Protein AF-A0A3D5Q6W8-F1 (afdb_monomer_lite)

Foldseek 3Di:
DDAAADAAAVVLVVLLVVQHKDKDADCVVVVCLLFDHDPRNVVSRVVVVVCVVVVVGVGMDIDGSNVVVVVQVVCCVVPVDDHYDYQHVCQVPDPCVVPGGDNDDDD

Radius of gyration: 14.6 Å; chains: 1; bounding box: 42×29×33 Å

Structure (mmCIF, N/CA/C/O backbone):
data_AF-A0A3D5Q6W8-F1
#
_entry.id   AF-A0A3D5Q6W8-F1
#
loop_
_atom_site.group_PDB
_atom_site.id
_atom_site.type_symbol
_atom_site.label_atom_id
_atom_site.label_alt_id
_atom_site.label_comp_id
_atom_site.label_asym_id
_atom_site.label_entity_id
_atom_site.label_seq_id
_atom_site.pdbx_PDB_ins_code
_atom_site.Cartn_x
_atom_site.Cartn_y
_atom_site.Cartn_z
_atom_site.occupancy
_atom_site.B_iso_or_equiv
_atom_site.auth_seq_id
_atom_site.auth_comp_id
_atom_site.auth_asym_id
_atom_site.auth_atom_id
_atom_site.pdbx_PDB_model_num
ATOM 1 N N . ASP A 1 1 ? 22.926 -6.260 7.103 1.00 74.88 1 ASP A N 1
ATOM 2 C CA . ASP A 1 1 ? 22.105 -5.141 6.610 1.00 74.88 1 ASP A CA 1
ATOM 3 C C . ASP A 1 1 ? 21.084 -5.617 5.597 1.00 74.88 1 ASP A C 1
ATOM 5 O O . ASP A 1 1 ? 21.402 -6.495 4.805 1.00 74.88 1 ASP A O 1
ATOM 9 N N . MET A 1 2 ? 19.857 -5.093 5.673 1.00 89.69 2 MET A N 1
ATOM 10 C CA . MET A 1 2 ? 18.729 -5.439 4.800 1.00 89.69 2 MET A CA 1
ATOM 11 C C . MET A 1 2 ? 18.152 -4.151 4.200 1.00 89.69 2 MET A C 1
ATOM 13 O O . MET A 1 2 ? 17.686 -3.290 4.946 1.00 89.69 2 MET A O 1
ATOM 17 N N . ASN A 1 3 ? 18.172 -4.031 2.870 1.00 92.44 3 ASN A N 1
ATOM 18 C CA . ASN A 1 3 ? 17.540 -2.916 2.157 1.00 92.44 3 ASN A CA 1
ATOM 19 C C . ASN A 1 3 ? 16.023 -3.136 2.081 1.00 92.44 3 ASN A C 1
ATOM 21 O O . ASN A 1 3 ? 15.555 -4.275 2.040 1.00 92.44 3 ASN A O 1
ATOM 25 N N . THR A 1 4 ? 15.244 -2.053 2.068 1.00 95.31 4 THR A N 1
ATOM 26 C CA . THR A 1 4 ? 13.773 -2.116 2.025 1.00 95.31 4 THR A CA 1
ATOM 27 C C . THR A 1 4 ? 13.201 -1.198 0.945 1.00 95.31 4 THR A C 1
ATOM 29 O O . THR A 1 4 ? 13.780 -0.162 0.618 1.00 95.31 4 THR A O 1
ATOM 32 N N . ALA A 1 5 ? 12.053 -1.575 0.378 1.00 96.56 5 ALA A N 1
ATOM 33 C CA . ALA A 1 5 ? 11.350 -0.807 -0.646 1.00 96.56 5 ALA A CA 1
ATOM 34 C C . ALA A 1 5 ? 9.828 -0.964 -0.501 1.00 96.56 5 ALA A C 1
ATOM 36 O O . ALA A 1 5 ? 9.334 -2.022 -0.118 1.00 96.56 5 ALA A O 1
ATOM 37 N N . ASN A 1 6 ? 9.086 0.095 -0.818 1.00 97.75 6 ASN A N 1
ATOM 38 C CA . ASN A 1 6 ? 7.630 0.105 -0.877 1.00 97.75 6 ASN A CA 1
ATOM 39 C C . ASN A 1 6 ? 7.156 -0.264 -2.286 1.00 97.75 6 ASN A C 1
ATOM 41 O O . ASN A 1 6 ? 7.578 0.376 -3.252 1.00 97.75 6 ASN A O 1
ATOM 45 N N . TRP A 1 7 ? 6.220 -1.211 -2.382 1.00 98.19 7 TRP A N 1
ATOM 46 C CA . TRP A 1 7 ? 5.516 -1.576 -3.616 1.00 98.19 7 TRP A CA 1
ATOM 47 C C . TRP A 1 7 ? 4.155 -0.871 -3.662 1.00 98.19 7 TRP A C 1
ATOM 49 O O . TRP A 1 7 ? 3.176 -1.330 -3.074 1.00 98.19 7 TRP A O 1
ATOM 59 N N . VAL A 1 8 ? 4.119 0.311 -4.277 1.00 98.12 8 VAL A N 1
ATOM 60 C CA . VAL A 1 8 ? 3.008 1.265 -4.158 1.00 98.12 8 VAL A CA 1
ATOM 61 C C . VAL A 1 8 ? 2.017 1.102 -5.316 1.00 98.12 8 VAL A C 1
ATOM 63 O O . VAL A 1 8 ? 2.429 1.288 -6.462 1.00 98.12 8 VAL A O 1
ATOM 66 N N . PRO A 1 9 ? 0.731 0.793 -5.062 1.00 98.31 9 PRO A N 1
ATOM 67 C CA . PRO A 1 9 ? -0.307 0.851 -6.090 1.00 98.31 9 PRO A CA 1
ATOM 68 C C . PRO A 1 9 ? -0.677 2.306 -6.414 1.00 98.31 9 PRO A C 1
ATOM 70 O O . PRO A 1 9 ? -0.649 3.173 -5.532 1.00 98.31 9 PRO A O 1
ATOM 73 N N . ASP A 1 10 ? -1.097 2.569 -7.649 1.00 98.38 10 ASP A N 1
ATOM 74 C CA . ASP A 1 10 ? -1.512 3.895 -8.122 1.00 98.38 10 ASP A CA 1
ATOM 75 C C . ASP A 1 10 ? -2.688 4.436 -7.294 1.00 98.38 10 ASP A C 1
ATOM 77 O O . ASP A 1 10 ? -2.719 5.623 -6.958 1.00 98.38 10 ASP A O 1
ATOM 81 N N . LEU A 1 11 ? -3.591 3.550 -6.848 1.00 98.62 11 LEU A N 1
ATOM 82 C CA . LEU A 1 11 ? -4.727 3.906 -5.992 1.00 98.62 11 LEU A CA 1
ATOM 83 C C . LEU A 1 11 ? -4.298 4.645 -4.714 1.00 98.62 11 LEU A C 1
ATOM 85 O O . LEU A 1 11 ? -4.982 5.576 -4.293 1.00 98.62 11 LEU A O 1
ATOM 89 N N . LEU A 1 12 ? -3.164 4.283 -4.099 1.00 98.56 12 LEU A N 1
ATOM 90 C CA . LEU A 1 12 ? -2.687 4.982 -2.900 1.00 98.56 12 LEU A CA 1
ATOM 91 C C . LEU A 1 12 ? -2.319 6.440 -3.218 1.00 98.56 12 LEU A C 1
ATOM 93 O O . LEU A 1 12 ? -2.611 7.344 -2.432 1.00 98.56 12 LEU A O 1
ATOM 97 N N . ILE A 1 13 ? -1.696 6.676 -4.374 1.00 98.25 13 ILE A N 1
ATOM 98 C CA . ILE A 1 13 ? -1.304 8.017 -4.823 1.00 98.25 13 ILE A CA 1
ATOM 99 C C . ILE A 1 13 ? -2.537 8.856 -5.152 1.00 98.25 13 ILE A C 1
ATOM 101 O O . ILE A 1 13 ? -2.586 10.033 -4.793 1.00 98.25 13 ILE A O 1
ATOM 105 N N . GLU A 1 14 ? -3.542 8.264 -5.790 1.00 98.38 14 GLU A N 1
ATOM 106 C CA . GLU A 1 14 ? -4.818 8.930 -6.053 1.00 98.38 14 GLU A CA 1
ATOM 107 C C . GLU A 1 14 ? -5.536 9.313 -4.758 1.00 98.38 14 GLU A C 1
ATOM 109 O O . GLU A 1 14 ? -5.843 10.488 -4.563 1.00 98.38 14 GLU A O 1
ATOM 114 N N . ARG A 1 15 ? -5.698 8.372 -3.815 1.00 98.56 15 ARG A N 1
ATOM 115 C CA . ARG A 1 15 ? -6.313 8.646 -2.504 1.00 98.56 15 ARG A CA 1
ATOM 116 C C . ARG A 1 15 ? -5.554 9.733 -1.741 1.00 98.56 15 ARG A C 1
ATOM 118 O O . ARG A 1 15 ? -6.175 10.581 -1.111 1.00 98.56 15 ARG A O 1
ATOM 125 N N . MET A 1 16 ? -4.223 9.759 -1.831 1.00 98.38 16 MET A N 1
ATOM 126 C CA . MET A 1 16 ? -3.403 10.817 -1.232 1.00 98.38 16 MET A CA 1
ATOM 127 C C . MET A 1 16 ? -3.668 12.195 -1.855 1.00 98.38 16 MET A C 1
ATOM 129 O O . MET A 1 16 ? -3.768 13.177 -1.118 1.00 98.38 16 MET A O 1
ATOM 133 N N . ARG A 1 17 ? -3.805 12.280 -3.185 1.00 98.06 17 ARG A N 1
ATOM 134 C CA . ARG A 1 17 ? -4.120 13.537 -3.889 1.00 98.06 17 ARG A CA 1
ATOM 135 C C . ARG A 1 17 ? -5.530 14.036 -3.582 1.00 98.06 17 ARG A C 1
ATOM 137 O O . ARG A 1 17 ? -5.728 15.242 -3.486 1.00 98.06 17 ARG A O 1
ATOM 144 N N . GLU A 1 18 ? -6.472 13.116 -3.411 1.00 98.38 18 GLU A N 1
ATOM 145 C CA . GLU A 1 18 ? -7.875 13.394 -3.085 1.00 98.38 18 GLU A CA 1
ATOM 146 C C . GLU A 1 18 ? -8.127 13.617 -1.582 1.00 98.38 18 GLU A C 1
ATOM 148 O O . GLU A 1 18 ? -9.270 13.807 -1.182 1.00 98.38 18 GLU A O 1
ATOM 153 N N . ASP A 1 19 ? -7.081 13.587 -0.747 1.00 97.94 19 ASP A N 1
ATOM 154 C CA . ASP A 1 19 ? -7.171 13.682 0.720 1.00 97.94 19 ASP A CA 1
ATOM 155 C C . ASP A 1 19 ? -8.120 12.639 1.345 1.00 97.94 19 ASP A C 1
ATOM 157 O O . ASP A 1 19 ? -8.813 12.891 2.329 1.00 97.94 19 ASP A O 1
ATOM 161 N N . ARG A 1 20 ? -8.147 11.439 0.757 1.00 98.56 20 ARG A N 1
ATOM 162 C CA . ARG A 1 20 ? -8.962 10.305 1.201 1.00 98.56 20 ARG A CA 1
ATOM 163 C C . ARG A 1 20 ? -8.192 9.381 2.137 1.00 98.56 20 ARG A C 1
ATOM 165 O O . ARG A 1 20 ? -6.962 9.414 2.252 1.00 98.56 20 ARG A O 1
ATOM 172 N N . ASP A 1 21 ? -8.947 8.505 2.781 1.00 98.69 21 ASP A N 1
ATOM 173 C CA . ASP A 1 21 ? -8.396 7.443 3.605 1.00 98.69 21 ASP A CA 1
ATOM 174 C C . ASP A 1 21 ? -7.892 6.250 2.780 1.00 98.69 21 ASP A C 1
ATOM 176 O O . ASP A 1 21 ? -8.297 6.006 1.635 1.00 98.69 21 ASP A O 1
ATOM 180 N N . TRP A 1 22 ? -7.005 5.498 3.424 1.00 98.69 22 TRP A N 1
ATOM 181 C CA . TRP A 1 22 ? -6.438 4.229 3.009 1.00 98.69 22 TRP A CA 1
ATOM 182 C C . TRP A 1 22 ? -6.654 3.186 4.107 1.00 98.69 22 TRP A C 1
ATOM 184 O O . TRP A 1 22 ? -6.364 3.431 5.282 1.00 98.69 22 TRP A O 1
ATOM 194 N N . THR A 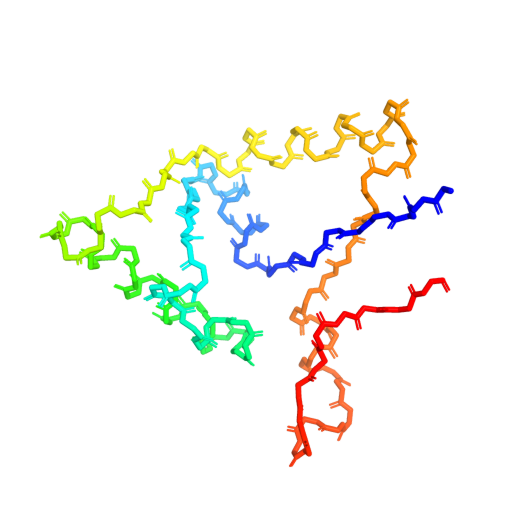1 23 ? -7.123 2.004 3.728 1.00 98.62 23 THR A N 1
ATOM 195 C CA . THR A 1 23 ? -7.340 0.876 4.634 1.00 98.62 23 THR A CA 1
ATOM 196 C C . THR A 1 23 ? -6.185 -0.126 4.553 1.00 98.62 23 THR A C 1
ATOM 198 O O . THR A 1 23 ? -5.816 -0.622 3.488 1.00 98.62 23 THR A O 1
ATOM 201 N N . LEU A 1 24 ? -5.584 -0.426 5.701 1.00 98.44 24 LEU A N 1
ATOM 202 C CA . LEU A 1 24 ? -4.609 -1.498 5.862 1.00 98.44 24 LEU A CA 1
ATOM 203 C C . LEU A 1 24 ? -5.340 -2.802 6.182 1.00 98.44 24 LEU A C 1
ATOM 205 O O . LEU A 1 24 ? -6.182 -2.824 7.081 1.00 98.44 24 LEU A O 1
ATOM 209 N N . PHE A 1 25 ? -4.963 -3.873 5.491 1.00 98.31 25 PHE A N 1
ATOM 210 C CA . PHE A 1 25 ? -5.501 -5.222 5.660 1.00 98.31 25 PHE A CA 1
ATOM 211 C C . PHE A 1 25 ? -4.385 -6.217 5.988 1.00 98.31 25 PHE A C 1
ATOM 213 O O . PHE A 1 25 ? -3.226 -5.995 5.625 1.00 98.31 25 PHE A O 1
ATOM 220 N N . SER A 1 26 ? -4.738 -7.331 6.634 1.00 97.44 26 SER A N 1
ATOM 221 C CA . SER A 1 26 ? -3.871 -8.512 6.681 1.00 97.44 26 SER A CA 1
ATOM 222 C C . SER A 1 26 ? -3.965 -9.277 5.356 1.00 97.44 26 SER A C 1
ATOM 224 O O . SER A 1 26 ? -5.082 -9.584 4.940 1.00 97.44 26 SER A O 1
ATOM 226 N N . PRO A 1 27 ? -2.849 -9.663 4.707 1.00 96.69 27 PRO A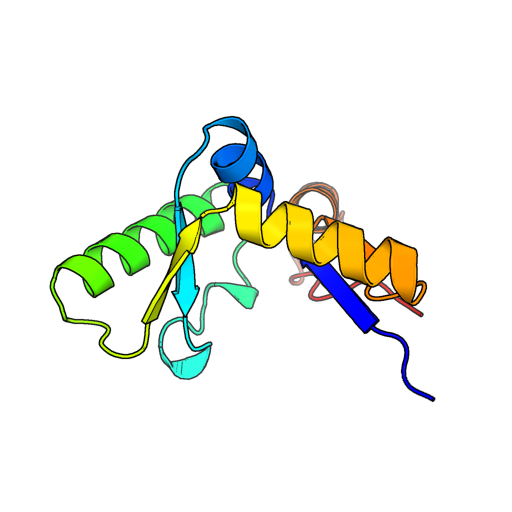 N 1
ATOM 227 C CA . PRO A 1 27 ? -2.886 -10.439 3.464 1.00 96.69 27 PRO A CA 1
ATOM 228 C C . PRO A 1 27 ? -3.656 -11.763 3.568 1.00 96.69 27 PRO A C 1
ATOM 230 O O . PRO A 1 27 ? -4.175 -12.237 2.568 1.00 96.69 27 PRO A O 1
ATOM 233 N N . SER A 1 28 ? -3.772 -12.350 4.764 1.00 96.69 28 SER A N 1
ATOM 234 C CA . SER A 1 28 ? -4.587 -13.554 4.989 1.00 96.69 28 SER A CA 1
ATOM 235 C C . SER A 1 28 ? -6.076 -13.345 4.701 1.00 96.69 28 SER A C 1
ATOM 237 O O . SER A 1 28 ? -6.749 -14.286 4.291 1.00 96.69 28 SER A O 1
ATOM 239 N N . ASP A 1 29 ? -6.579 -12.127 4.909 1.00 96.69 29 ASP A N 1
ATOM 240 C CA . ASP A 1 29 ? -7.995 -11.782 4.733 1.00 96.69 29 ASP A CA 1
ATOM 241 C C . ASP A 1 29 ? -8.290 -11.280 3.309 1.00 96.69 29 ASP A C 1
ATOM 243 O O . ASP A 1 29 ? -9.440 -11.281 2.868 1.00 96.69 29 ASP A O 1
ATOM 247 N N . VAL A 1 30 ? -7.244 -10.868 2.581 1.00 97.88 30 VAL A N 1
ATOM 248 C CA . VAL A 1 30 ? -7.303 -10.302 1.221 1.00 97.88 30 VAL A CA 1
ATOM 249 C C . VAL A 1 30 ? -6.224 -10.910 0.300 1.00 97.88 30 VAL A C 1
ATOM 251 O O . VAL A 1 30 ? -5.388 -10.189 -0.252 1.00 97.88 30 VAL A O 1
ATOM 254 N N . PRO A 1 31 ? -6.182 -12.249 0.155 1.00 97.69 31 PRO A N 1
ATOM 255 C CA . PRO A 1 31 ? -5.027 -12.962 -0.405 1.00 97.69 31 PRO A CA 1
ATOM 256 C C . PRO A 1 31 ? -4.766 -12.692 -1.891 1.00 97.69 31 PRO A C 1
ATOM 258 O O . PRO A 1 31 ? -3.650 -12.884 -2.361 1.00 97.69 31 PRO A O 1
ATOM 261 N N . ASP A 1 32 ? -5.770 -12.233 -2.630 1.00 98.00 32 ASP A N 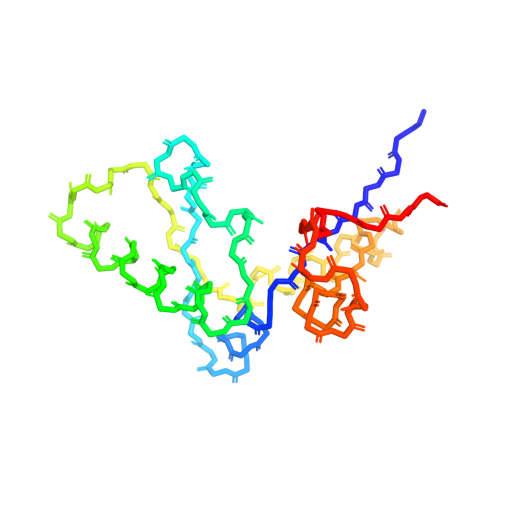1
ATOM 262 C CA . ASP A 1 32 ? -5.714 -11.953 -4.067 1.00 98.00 32 ASP A CA 1
ATOM 263 C C . ASP A 1 32 ? -5.150 -10.562 -4.402 1.00 98.00 32 ASP A C 1
ATOM 265 O O . ASP A 1 32 ? -4.606 -10.358 -5.486 1.00 98.00 32 ASP A O 1
ATOM 269 N N . LEU A 1 33 ? -5.206 -9.596 -3.478 1.00 98.00 33 LEU A N 1
ATOM 270 C CA . LEU A 1 33 ? -4.766 -8.219 -3.744 1.00 98.00 33 LEU A CA 1
ATOM 271 C C . LEU A 1 33 ? -3.295 -8.105 -4.156 1.00 98.00 33 LEU A C 1
ATOM 273 O O . LEU A 1 33 ? -2.915 -7.151 -4.843 1.00 98.00 33 LEU A O 1
ATOM 277 N N . HIS A 1 34 ? -2.445 -9.033 -3.716 1.00 96.69 34 HIS A N 1
ATOM 278 C CA . HIS A 1 34 ? -1.034 -8.990 -4.080 1.00 96.69 34 HIS A CA 1
ATOM 279 C C . HIS A 1 34 ? -0.822 -9.260 -5.576 1.00 96.69 34 HIS A C 1
ATOM 281 O O . HIS A 1 34 ? 0.014 -8.584 -6.183 1.00 96.69 34 HIS A O 1
ATOM 287 N N . ASP A 1 35 ? -1.647 -10.127 -6.167 1.00 97.50 35 ASP A N 1
ATOM 288 C CA . ASP A 1 35 ? -1.567 -10.544 -7.570 1.00 97.50 35 ASP A CA 1
ATOM 289 C C . ASP A 1 35 ? -2.342 -9.621 -8.523 1.00 97.50 35 ASP A C 1
ATOM 291 O O . ASP A 1 35 ? -1.985 -9.491 -9.690 1.00 97.50 35 ASP A O 1
ATOM 295 N N . LEU A 1 36 ? -3.367 -8.921 -8.035 1.00 98.25 36 LEU A N 1
ATOM 296 C CA . LEU A 1 36 ? -4.134 -7.971 -8.847 1.00 98.25 36 LEU A CA 1
ATOM 297 C C . LEU A 1 36 ? -3.399 -6.641 -9.015 1.00 98.25 36 LEU A C 1
ATOM 299 O O . LEU A 1 36 ? -2.765 -6.166 -8.079 1.00 98.25 36 LEU A O 1
ATOM 303 N N . TYR A 1 37 ? -3.539 -5.970 -10.154 1.00 98.44 37 TYR A N 1
ATOM 304 C CA . TYR A 1 37 ? -2.990 -4.628 -10.399 1.00 98.44 37 TYR A CA 1
ATOM 305 C C . TYR A 1 37 ? -3.962 -3.782 -11.238 1.00 98.44 37 TYR A C 1
ATOM 307 O O . TYR A 1 37 ? -4.953 -4.286 -11.767 1.00 98.44 37 TYR A O 1
ATOM 315 N N . GLY A 1 38 ? -3.721 -2.474 -11.329 1.00 97.19 38 GLY A N 1
ATOM 316 C CA . GLY A 1 38 ? -4.559 -1.551 -12.098 1.00 97.19 38 GLY A CA 1
ATOM 317 C C . GLY A 1 38 ? -6.023 -1.523 -11.634 1.00 97.19 38 GLY A C 1
ATOM 318 O O . GLY A 1 38 ? -6.313 -1.438 -10.439 1.00 97.19 38 GLY A O 1
ATOM 319 N N . ASN A 1 39 ? -6.960 -1.574 -12.586 1.00 97.88 39 ASN A N 1
ATOM 320 C CA . ASN A 1 39 ? -8.395 -1.486 -12.286 1.00 97.88 39 ASN A CA 1
ATOM 321 C C . ASN A 1 39 ? -8.912 -2.693 -11.494 1.00 97.88 39 ASN A C 1
ATOM 323 O O . ASN A 1 39 ? -9.722 -2.508 -10.592 1.00 97.88 39 ASN A O 1
ATOM 327 N N . GLU A 1 40 ? -8.402 -3.899 -11.760 1.00 98.25 40 GLU A N 1
ATOM 328 C CA . GLU A 1 40 ? -8.810 -5.103 -11.025 1.00 98.25 40 GLU A CA 1
ATOM 329 C C . GLU A 1 40 ? -8.424 -5.000 -9.546 1.00 98.25 40 GLU A C 1
ATOM 331 O O . GLU A 1 40 ? -9.229 -5.297 -8.662 1.00 98.25 40 GLU A O 1
ATOM 336 N N . PHE A 1 41 ? -7.215 -4.497 -9.260 1.00 98.69 41 PHE A N 1
ATOM 337 C CA . PHE A 1 41 ? -6.801 -4.202 -7.889 1.00 98.69 41 PHE A CA 1
ATOM 338 C C . PHE A 1 41 ? -7.719 -3.172 -7.238 1.00 98.69 41 PHE A C 1
ATOM 340 O O . PHE A 1 41 ? -8.136 -3.373 -6.101 1.00 98.69 41 PHE A O 1
ATOM 347 N N . ARG A 1 42 ? -8.047 -2.081 -7.941 1.00 98.62 42 ARG A N 1
ATOM 348 C CA . ARG A 1 42 ? -8.916 -1.022 -7.413 1.00 98.62 42 ARG A CA 1
ATOM 349 C C . ARG A 1 42 ? -10.285 -1.558 -7.022 1.00 98.62 42 ARG A C 1
ATOM 351 O O . ARG A 1 42 ? -10.690 -1.384 -5.877 1.00 98.62 42 ARG A O 1
ATOM 358 N N . GLU A 1 43 ? -10.976 -2.203 -7.954 1.00 98.69 43 GLU A N 1
ATOM 359 C CA . GLU A 1 43 ? -12.322 -2.731 -7.724 1.00 98.69 43 GLU A CA 1
ATOM 360 C C . GLU A 1 43 ? -12.324 -3.719 -6.558 1.00 98.69 43 GLU A C 1
ATOM 362 O O . GLU 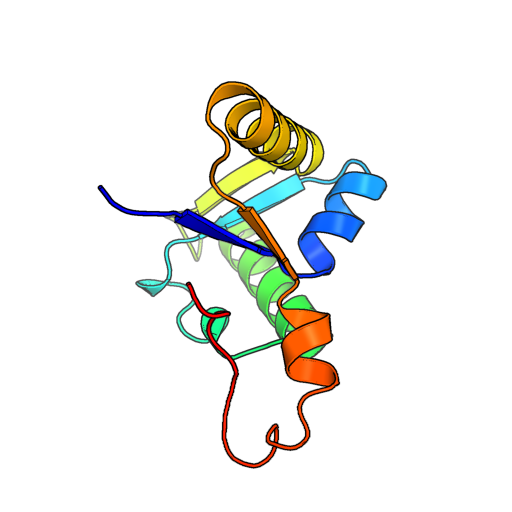A 1 43 ? -13.182 -3.662 -5.672 1.00 98.69 43 GLU A O 1
ATOM 367 N N . ARG A 1 44 ? -11.314 -4.595 -6.511 1.00 98.62 44 ARG A N 1
ATOM 368 C CA . ARG A 1 44 ? -11.199 -5.588 -5.450 1.00 98.62 44 ARG A CA 1
ATOM 369 C C . ARG A 1 44 ? -10.854 -4.974 -4.097 1.00 98.62 44 ARG A C 1
ATOM 371 O O . ARG A 1 44 ? -11.421 -5.375 -3.082 1.00 98.62 44 ARG A O 1
ATOM 378 N N . TYR A 1 45 ? -9.964 -3.990 -4.075 1.00 98.81 45 TYR A N 1
ATOM 379 C CA . TYR A 1 45 ? -9.598 -3.255 -2.870 1.00 98.81 45 TYR A CA 1
ATOM 380 C C . TYR A 1 45 ? -10.811 -2.525 -2.281 1.00 98.81 45 TYR A C 1
ATOM 382 O O . TYR A 1 45 ? -11.104 -2.676 -1.098 1.00 98.81 45 TYR A O 1
ATOM 390 N N . GLU A 1 46 ? -11.568 -1.803 -3.110 1.00 98.62 46 GLU A N 1
ATOM 391 C CA . GLU A 1 46 ? -12.771 -1.078 -2.682 1.00 98.62 46 GLU A CA 1
ATOM 392 C C . GLU A 1 46 ? -13.883 -2.025 -2.216 1.00 98.62 46 GLU A C 1
ATOM 394 O O . GLU A 1 46 ? -14.578 -1.739 -1.239 1.00 98.62 46 GLU A O 1
ATOM 399 N N . HIS A 1 47 ? -14.003 -3.202 -2.837 1.00 98.62 47 HIS A N 1
ATOM 400 C CA . HIS A 1 47 ? -14.874 -4.262 -2.339 1.00 98.62 47 HIS A CA 1
ATOM 401 C C . HIS A 1 47 ? -14.494 -4.702 -0.915 1.00 98.62 47 HIS A C 1
ATOM 403 O O . HIS A 1 47 ? -15.372 -4.848 -0.061 1.00 98.62 47 HIS A O 1
ATOM 409 N N . TYR A 1 48 ? -13.203 -4.881 -0.628 1.00 98.69 48 TYR A N 1
ATOM 410 C CA . TYR A 1 48 ? -12.743 -5.226 0.718 1.00 98.69 48 TYR A CA 1
ATOM 411 C C . TYR A 1 48 ? -12.928 -4.095 1.728 1.00 98.69 48 TYR A C 1
ATOM 413 O O . TYR A 1 48 ? -13.288 -4.371 2.874 1.00 98.69 48 TYR A O 1
ATOM 421 N N . GLU A 1 49 ? -12.770 -2.833 1.318 1.00 98.56 49 GLU A N 1
ATOM 422 C CA . GLU A 1 49 ? -13.131 -1.685 2.161 1.00 98.56 49 GLU A CA 1
ATOM 423 C C . GLU A 1 49 ? -14.615 -1.744 2.560 1.00 98.56 49 GLU A C 1
ATOM 425 O O . GLU A 1 49 ? -14.936 -1.633 3.743 1.00 98.56 49 GLU A O 1
ATOM 430 N N . ALA A 1 50 ? -15.516 -2.029 1.615 1.00 98.50 50 ALA A N 1
ATOM 431 C CA . ALA A 1 50 ? -16.944 -2.175 1.902 1.00 98.50 50 ALA A CA 1
ATOM 432 C C . ALA A 1 50 ? -17.256 -3.369 2.829 1.00 98.50 50 ALA A C 1
ATOM 434 O O . ALA A 1 50 ? -18.138 -3.278 3.686 1.00 98.50 50 ALA A O 1
ATOM 435 N N . LEU A 1 51 ? -16.543 -4.494 2.696 1.00 98.25 51 LEU A N 1
ATOM 436 C CA . LEU A 1 51 ? -16.688 -5.635 3.609 1.00 98.25 51 LEU A CA 1
ATOM 437 C C . LEU A 1 51 ? -16.199 -5.309 5.028 1.00 98.25 51 LEU A C 1
ATOM 439 O O . LEU A 1 51 ? -16.830 -5.735 5.999 1.00 98.25 51 LEU A O 1
ATOM 443 N N . ALA A 1 52 ? -15.116 -4.543 5.159 1.00 97.94 52 ALA A N 1
ATOM 444 C CA . ALA A 1 52 ? -14.634 -4.052 6.446 1.00 97.94 52 ALA A CA 1
ATOM 445 C C . ALA A 1 52 ? -15.638 -3.094 7.105 1.00 97.94 52 ALA A C 1
ATOM 447 O O . ALA A 1 52 ? -15.929 -3.231 8.291 1.00 97.94 52 ALA A O 1
ATOM 448 N N . GLU A 1 53 ? -16.251 -2.191 6.335 1.00 97.31 53 GLU A N 1
ATOM 449 C CA . GLU A 1 53 ? -17.307 -1.293 6.830 1.00 97.31 53 GLU A CA 1
ATOM 450 C C . GLU A 1 53 ? -18.563 -2.050 7.290 1.00 97.31 53 GLU A C 1
ATOM 452 O O . GLU A 1 53 ? -19.229 -1.637 8.236 1.00 97.31 53 GLU A O 1
ATOM 457 N N . GLN A 1 54 ? -18.851 -3.204 6.682 1.00 97.69 54 GLN A N 1
ATOM 458 C CA . GLN A 1 54 ? -19.907 -4.125 7.122 1.00 97.69 54 GLN A CA 1
ATOM 459 C C . GLN A 1 54 ? -19.507 -4.986 8.336 1.00 97.69 54 GLN A C 1
ATOM 461 O O . GLN A 1 54 ? -20.303 -5.814 8.779 1.00 97.69 54 GLN A O 1
ATOM 466 N N . GLY A 1 55 ? -18.279 -4.855 8.849 1.00 96.56 55 GLY A N 1
ATOM 467 C CA . GLY A 1 55 ? -17.752 -5.663 9.952 1.00 96.56 55 GLY A CA 1
ATOM 468 C C . GLY A 1 55 ? -17.423 -7.114 9.582 1.00 96.56 55 GLY A C 1
ATOM 469 O O . GLY A 1 55 ? -17.188 -7.929 10.472 1.00 96.56 55 GLY A O 1
ATOM 470 N N . LYS A 1 56 ? -17.403 -7.461 8.286 1.00 97.38 56 LYS A N 1
ATOM 471 C CA . LYS A 1 56 ? -17.070 -8.816 7.804 1.00 97.38 56 LYS A CA 1
ATOM 472 C C . LYS A 1 56 ? -15.566 -9.080 7.786 1.00 97.38 56 LYS A C 1
ATOM 474 O O . LYS A 1 56 ? -15.157 -10.230 7.892 1.00 97.38 56 LYS A O 1
ATOM 479 N N . ILE A 1 57 ? -14.761 -8.024 7.676 1.00 97.38 57 ILE A N 1
ATOM 480 C CA . ILE A 1 57 ? -13.312 -8.059 7.891 1.00 97.38 57 ILE A CA 1
ATOM 481 C C . ILE A 1 57 ? -13.037 -7.246 9.146 1.00 97.38 57 ILE A C 1
ATOM 483 O O . ILE A 1 57 ? -13.234 -6.034 9.163 1.00 97.38 57 ILE A O 1
ATOM 487 N N . THR A 1 58 ? -12.631 -7.924 10.214 1.00 93.94 58 THR A N 1
ATOM 488 C CA . THR A 1 58 ? -12.448 -7.301 11.532 1.00 93.94 58 THR A CA 1
ATOM 489 C C . THR A 1 58 ? -11.026 -6.786 11.737 1.00 93.94 58 THR A C 1
ATOM 491 O O . THR A 1 58 ? -10.824 -5.802 12.448 1.00 93.94 58 THR A O 1
ATOM 494 N N . LEU A 1 59 ? -10.035 -7.412 11.093 1.00 97.12 59 LEU A N 1
ATOM 495 C CA . LEU A 1 59 ? -8.633 -7.010 11.158 1.00 97.12 59 LEU A CA 1
ATOM 496 C C . LEU A 1 59 ? -8.298 -6.021 10.034 1.00 97.12 59 LEU A C 1
ATOM 498 O O . LEU A 1 59 ? -7.682 -6.357 9.024 1.00 97.12 59 LEU A O 1
ATOM 502 N N . CYS A 1 60 ? -8.698 -4.768 10.224 1.00 97.44 60 CYS A N 1
ATOM 503 C CA . CYS A 1 60 ? -8.363 -3.675 9.316 1.00 97.44 60 CYS A CA 1
ATOM 504 C C . CYS A 1 60 ? -8.050 -2.383 10.077 1.00 97.44 60 CYS A C 1
ATOM 506 O O . CYS A 1 60 ? -8.504 -2.182 11.206 1.00 97.44 60 CYS A O 1
ATOM 508 N N . LYS A 1 61 ? -7.295 -1.473 9.453 1.00 98.06 61 LYS A N 1
ATOM 509 C CA . LYS A 1 61 ? -7.023 -0.141 10.010 1.00 98.06 61 LYS A CA 1
ATOM 510 C C . LYS A 1 61 ? -7.121 0.934 8.936 1.00 98.06 61 LYS A C 1
ATOM 512 O O . LYS A 1 61 ? -6.302 0.957 8.023 1.00 98.06 61 LYS A O 1
ATOM 517 N N . LYS A 1 62 ? -8.066 1.860 9.091 1.00 98.00 62 LYS A N 1
ATOM 518 C CA . LYS A 1 62 ? -8.208 3.037 8.225 1.00 98.00 62 LYS A CA 1
ATOM 519 C C . LYS A 1 62 ? -7.288 4.167 8.712 1.00 98.00 62 LYS A C 1
ATOM 521 O O . LYS A 1 62 ? -7.222 4.444 9.911 1.00 98.00 62 LYS A O 1
ATOM 526 N N . ILE A 1 63 ? -6.531 4.767 7.798 1.00 98.19 63 ILE A N 1
ATOM 527 C CA . ILE A 1 63 ? -5.603 5.881 8.044 1.00 98.19 63 ILE A CA 1
ATOM 528 C C . ILE A 1 63 ? -5.665 6.876 6.886 1.00 98.19 63 ILE A C 1
ATOM 530 O O . ILE A 1 63 ? -5.957 6.489 5.762 1.00 98.19 63 ILE A O 1
ATOM 534 N N . SER A 1 64 ? -5.306 8.138 7.114 1.00 98.62 64 SER A N 1
ATOM 535 C CA . SER A 1 64 ? -5.199 9.107 6.018 1.00 98.62 64 SER A CA 1
ATOM 536 C C . SER A 1 64 ? -4.103 8.688 5.028 1.00 98.62 64 SER A C 1
ATOM 538 O O . SER A 1 64 ? -2.944 8.499 5.424 1.00 98.62 64 SER A O 1
ATOM 540 N N . ALA A 1 65 ? -4.434 8.600 3.733 1.00 98.69 65 ALA A N 1
ATOM 541 C CA . ALA A 1 65 ? -3.465 8.268 2.685 1.00 98.69 65 ALA A CA 1
ATOM 542 C C . ALA A 1 65 ? -2.329 9.303 2.629 1.00 98.69 65 ALA A C 1
ATOM 544 O O . ALA A 1 65 ? -1.157 8.964 2.463 1.00 98.69 65 ALA A O 1
ATOM 545 N N . LYS A 1 66 ? -2.661 10.576 2.865 1.00 98.44 66 LYS A N 1
ATOM 546 C CA . LYS A 1 66 ? -1.700 11.679 2.935 1.00 98.44 66 LYS A CA 1
ATOM 547 C C . LYS A 1 66 ? -0.748 11.560 4.120 1.00 98.44 66 LYS A C 1
ATOM 549 O O . LYS A 1 66 ? 0.449 11.808 3.965 1.00 98.44 66 LYS A O 1
ATOM 554 N N . GLN A 1 67 ? -1.243 11.155 5.291 1.00 98.25 67 GLN A N 1
ATOM 555 C CA . GLN A 1 67 ? -0.383 10.903 6.452 1.00 98.25 67 GLN A CA 1
ATOM 556 C C . GLN A 1 67 ? 0.544 9.706 6.221 1.00 98.25 67 GLN A C 1
ATOM 558 O O . GLN A 1 67 ? 1.728 9.793 6.551 1.00 98.25 67 GLN A O 1
ATOM 563 N N . LEU A 1 68 ? 0.034 8.622 5.622 1.00 98.38 68 LEU A N 1
ATOM 564 C CA . LEU A 1 68 ? 0.847 7.460 5.261 1.00 98.38 68 LEU A CA 1
ATOM 565 C C . LEU A 1 68 ? 1.970 7.854 4.295 1.00 98.38 68 LEU A C 1
ATOM 567 O O . LEU A 1 68 ? 3.139 7.596 4.576 1.00 98.38 68 LEU A O 1
ATOM 571 N N . TRP A 1 69 ? 1.622 8.542 3.208 1.00 98.31 69 TRP A N 1
ATOM 572 C CA . TRP A 1 69 ? 2.579 8.991 2.200 1.00 98.31 69 TRP A CA 1
ATOM 573 C C . TRP A 1 69 ? 3.645 9.922 2.781 1.00 98.31 69 TRP A C 1
ATOM 575 O O . TRP A 1 69 ? 4.840 9.720 2.561 1.00 98.31 69 TRP A O 1
ATOM 585 N N . ARG A 1 70 ? 3.236 10.902 3.600 1.00 98.12 70 ARG A N 1
ATOM 586 C CA . ARG A 1 70 ? 4.173 11.785 4.304 1.00 98.12 70 ARG A CA 1
ATOM 587 C C . ARG A 1 70 ? 5.140 10.982 5.169 1.00 98.12 70 ARG A C 1
ATOM 589 O O . ARG A 1 70 ? 6.335 11.243 5.118 1.00 98.12 70 ARG A O 1
ATOM 596 N N . LYS A 1 71 ? 4.644 9.998 5.925 1.00 98.00 71 LYS A N 1
ATOM 597 C CA . LYS A 1 71 ? 5.490 9.143 6.765 1.00 98.00 71 LYS A CA 1
ATOM 598 C C . LYS A 1 71 ? 6.495 8.340 5.936 1.00 98.00 71 LYS A C 1
ATOM 600 O O . LYS A 1 71 ? 7.657 8.287 6.320 1.00 98.00 71 LYS A O 1
ATOM 605 N N . MET A 1 72 ? 6.084 7.765 4.803 1.00 98.06 72 MET A N 1
ATOM 606 C CA . MET A 1 72 ? 6.993 7.042 3.898 1.00 98.06 72 MET A CA 1
ATOM 607 C C . MET A 1 72 ? 8.136 7.943 3.413 1.00 98.06 72 MET A C 1
ATOM 609 O O . MET A 1 72 ? 9.297 7.550 3.484 1.00 98.06 72 MET A O 1
ATOM 613 N N . LEU A 1 73 ? 7.816 9.170 2.985 1.00 98.12 73 LEU A N 1
ATOM 614 C CA . LEU A 1 73 ? 8.816 10.144 2.537 1.00 98.12 73 LEU A CA 1
ATOM 615 C C . LEU A 1 73 ? 9.738 10.612 3.667 1.00 98.12 73 LEU A C 1
ATOM 617 O O . LEU A 1 73 ? 10.933 10.776 3.441 1.00 98.12 73 LEU A O 1
ATOM 621 N N . THR A 1 74 ? 9.207 10.814 4.876 1.00 98.31 74 THR A N 1
ATOM 622 C CA . THR A 1 74 ? 10.016 11.186 6.044 1.00 98.31 74 THR A CA 1
ATOM 623 C C . THR A 1 74 ? 11.044 10.106 6.374 1.00 98.31 74 THR A C 1
ATOM 625 O O . THR A 1 74 ? 12.218 10.427 6.506 1.00 98.31 74 THR A O 1
ATOM 628 N N . VAL A 1 75 ? 10.645 8.830 6.427 1.00 97.81 75 VAL A N 1
ATOM 629 C CA . VAL A 1 75 ? 11.581 7.733 6.742 1.00 97.81 75 VAL A CA 1
ATOM 630 C C . VAL A 1 75 ? 12.625 7.556 5.631 1.00 97.81 75 VAL A C 1
ATOM 632 O O . VAL A 1 75 ? 13.807 7.390 5.934 1.00 97.81 75 VAL A O 1
ATOM 635 N N . LEU A 1 76 ? 12.220 7.688 4.359 1.00 97.62 76 LEU A N 1
ATOM 636 C CA . LEU A 1 76 ? 13.146 7.691 3.220 1.00 97.62 76 LEU A CA 1
ATOM 637 C C . LEU A 1 76 ? 14.180 8.819 3.334 1.00 97.62 76 LEU A C 1
ATOM 639 O O . LEU A 1 76 ? 15.362 8.586 3.105 1.00 97.62 76 LEU A O 1
ATOM 643 N N . PHE A 1 77 ? 13.751 10.025 3.705 1.00 97.12 77 PHE A N 1
ATOM 644 C CA . PHE A 1 77 ? 14.647 11.164 3.901 1.00 97.12 77 PHE A CA 1
ATOM 645 C C . PHE A 1 77 ? 15.608 10.956 5.081 1.00 97.12 77 PHE A C 1
ATOM 647 O O . PHE A 1 77 ? 16.791 11.264 4.966 1.00 97.12 77 PHE A O 1
ATOM 654 N N . GLU A 1 78 ? 15.116 10.424 6.200 1.00 97.69 78 GLU A N 1
ATOM 655 C CA . GLU A 1 78 ? 15.902 10.241 7.427 1.00 97.69 78 GLU A CA 1
ATOM 656 C C . GLU A 1 78 ? 16.901 9.080 7.340 1.00 97.69 78 GLU A C 1
ATOM 658 O O . GLU A 1 78 ? 17.973 9.148 7.937 1.00 97.69 78 GLU A O 1
ATOM 663 N N . THR A 1 79 ? 16.558 8.005 6.623 1.00 96.50 79 THR A N 1
ATOM 664 C CA . THR A 1 79 ? 17.303 6.731 6.682 1.00 96.50 79 THR A CA 1
ATOM 665 C C . THR A 1 79 ? 17.783 6.215 5.323 1.00 96.50 79 THR A C 1
ATOM 667 O O . THR A 1 79 ? 18.491 5.210 5.256 1.00 96.50 79 THR A O 1
ATOM 670 N N . GLY A 1 80 ? 17.387 6.863 4.223 1.00 96.12 80 GLY A N 1
ATOM 671 C CA . GLY A 1 80 ? 17.637 6.391 2.857 1.00 96.12 80 GL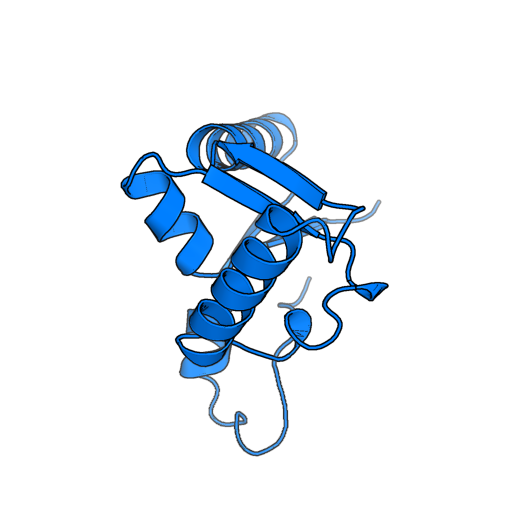Y A CA 1
ATOM 672 C C . GLY A 1 80 ? 16.744 5.226 2.410 1.00 96.12 80 GLY A C 1
ATOM 673 O O . GLY A 1 80 ? 16.832 4.807 1.257 1.00 96.12 80 GLY A O 1
ATOM 674 N N . HIS A 1 81 ? 15.863 4.727 3.283 1.00 95.19 81 HIS A N 1
ATOM 675 C CA . HIS A 1 81 ? 14.961 3.602 3.039 1.00 95.19 81 HIS A CA 1
ATOM 676 C C . HIS A 1 81 ? 13.594 3.833 3.705 1.00 95.19 81 HIS A C 1
ATOM 678 O O . HIS A 1 81 ? 13.476 4.688 4.573 1.00 95.19 81 HIS A O 1
ATOM 684 N N . PRO A 1 82 ? 12.553 3.056 3.370 1.00 97.12 82 PRO A N 1
ATOM 685 C CA . PRO A 1 82 ? 12.430 2.225 2.175 1.00 97.12 82 PRO A CA 1
ATOM 686 C C . PRO A 1 82 ? 12.358 3.055 0.886 1.00 97.12 82 PRO A C 1
ATOM 688 O O . PRO A 1 82 ? 11.718 4.107 0.859 1.00 97.12 82 PRO A O 1
ATOM 691 N N . TRP A 1 83 ? 12.948 2.555 -0.206 1.00 97.62 83 TRP A N 1
ATOM 692 C CA . TRP A 1 83 ? 12.763 3.136 -1.544 1.00 97.62 83 TRP A CA 1
ATOM 693 C C . TRP A 1 83 ? 11.290 3.119 -1.971 1.00 97.62 83 TRP A C 1
ATOM 695 O O . TRP A 1 83 ? 10.464 2.409 -1.397 1.00 97.62 83 TRP A O 1
ATOM 705 N N . ILE A 1 84 ? 10.938 3.902 -2.988 1.00 98.00 84 ILE A N 1
ATOM 706 C CA . ILE A 1 84 ? 9.572 3.964 -3.519 1.00 98.00 84 ILE A CA 1
ATOM 707 C C . ILE A 1 84 ? 9.566 3.388 -4.931 1.00 98.00 84 ILE A C 1
ATOM 709 O O . ILE A 1 84 ? 10.271 3.878 -5.809 1.00 98.00 84 ILE A O 1
ATOM 713 N N . THR A 1 85 ? 8.741 2.366 -5.143 1.00 97.81 85 THR A N 1
ATOM 714 C CA . THR A 1 85 ? 8.538 1.710 -6.439 1.00 97.81 85 THR A CA 1
ATOM 715 C C . THR A 1 85 ? 7.043 1.571 -6.716 1.00 97.81 85 THR A C 1
ATOM 717 O O . THR A 1 85 ? 6.260 1.406 -5.782 1.00 97.81 85 THR A O 1
ATOM 720 N N . PHE A 1 86 ? 6.632 1.681 -7.981 1.00 97.94 86 PHE A N 1
ATOM 721 C CA . PHE A 1 86 ? 5.217 1.744 -8.364 1.00 97.94 86 PHE A CA 1
ATOM 722 C C . PHE A 1 86 ? 4.766 0.441 -9.029 1.00 97.94 86 PHE A C 1
ATOM 724 O O . PHE A 1 86 ? 5.249 0.088 -10.104 1.00 97.94 86 PHE A O 1
ATOM 731 N N . LYS A 1 87 ? 3.821 -0.252 -8.388 1.00 98.00 87 LYS A N 1
ATOM 732 C CA . LYS A 1 87 ? 3.336 -1.586 -8.766 1.00 98.00 87 LYS A CA 1
ATOM 733 C C . LYS A 1 87 ? 2.676 -1.613 -10.139 1.00 98.00 87 LYS A C 1
ATOM 735 O O . LYS A 1 87 ? 2.988 -2.481 -10.959 1.00 98.00 87 LYS A O 1
ATOM 740 N N . ASP A 1 88 ? 1.742 -0.696 -10.365 1.00 97.25 88 ASP A N 1
ATOM 741 C CA . ASP A 1 88 ? 0.864 -0.750 -11.532 1.00 97.25 88 ASP A CA 1
ATOM 742 C C . ASP A 1 88 ? 1.614 -0.433 -12.831 1.00 97.25 88 ASP A C 1
ATOM 744 O O . ASP A 1 88 ? 1.501 -1.224 -13.766 1.00 97.25 88 ASP A O 1
ATOM 748 N N . PRO A 1 89 ? 2.476 0.604 -12.914 1.00 97.12 89 PRO A N 1
ATOM 749 C CA . PRO A 1 89 ? 3.296 0.824 -14.103 1.00 97.12 89 PRO A CA 1
ATOM 750 C C . PRO A 1 89 ? 4.215 -0.357 -14.435 1.00 97.12 89 PRO A C 1
ATOM 752 O O . PRO A 1 89 ? 4.411 -0.650 -15.616 1.00 97.12 89 PRO A O 1
ATOM 755 N N . CYS A 1 90 ? 4.761 -1.040 -13.421 1.00 96.94 90 CYS A N 1
ATOM 756 C CA . CYS A 1 90 ? 5.601 -2.222 -13.614 1.00 96.94 90 CYS A CA 1
ATOM 757 C C . CYS A 1 90 ? 4.816 -3.396 -14.211 1.00 96.94 90 CYS A C 1
ATOM 759 O O . CYS A 1 90 ? 5.307 -4.045 -15.133 1.00 96.94 90 CYS A O 1
ATOM 761 N N . ASN A 1 91 ? 3.599 -3.651 -13.726 1.00 97.81 91 ASN A N 1
ATOM 762 C CA . ASN A 1 91 ? 2.779 -4.757 -14.215 1.00 97.81 91 ASN A CA 1
ATOM 763 C C . ASN A 1 91 ? 2.093 -4.432 -15.550 1.00 97.81 91 ASN A C 1
ATOM 765 O O . ASN A 1 91 ? 2.259 -5.186 -16.502 1.00 97.81 91 ASN A O 1
ATOM 769 N N . LEU A 1 92 ? 1.432 -3.275 -15.679 1.00 96.50 92 LEU A N 1
ATOM 770 C CA . LEU A 1 92 ? 0.696 -2.862 -16.887 1.00 96.50 92 LEU A CA 1
ATOM 771 C C . LEU A 1 92 ? 1.573 -2.747 -18.139 1.00 96.50 92 LEU A C 1
ATOM 773 O O . LEU A 1 92 ? 1.074 -2.863 -19.258 1.00 96.50 92 LEU A O 1
ATOM 777 N N . ARG A 1 93 ? 2.874 -2.487 -17.969 1.00 96.50 93 ARG A N 1
ATOM 778 C CA . ARG A 1 93 ? 3.834 -2.355 -19.077 1.00 96.50 93 ARG A CA 1
ATOM 779 C C . ARG A 1 93 ? 4.749 -3.565 -19.225 1.00 96.50 93 ARG A C 1
ATOM 781 O O . ARG A 1 93 ? 5.594 -3.570 -20.119 1.00 96.50 93 ARG A O 1
ATOM 788 N N . SER A 1 94 ? 4.597 -4.584 -18.379 1.00 96.00 94 SER A N 1
ATOM 789 C CA . SER A 1 94 ? 5.363 -5.818 -18.520 1.00 96.00 94 SER A CA 1
ATOM 790 C C . SER A 1 94 ? 4.916 -6.559 -19.788 1.00 96.00 94 SER A C 1
ATOM 792 O O . SER A 1 94 ? 3.717 -6.779 -19.969 1.00 96.00 94 SER A O 1
ATOM 794 N N . PRO A 1 95 ? 5.835 -6.998 -20.666 1.00 96.12 95 PRO A N 1
ATOM 795 C CA . PRO A 1 95 ? 5.474 -7.854 -21.797 1.00 96.12 95 PRO A CA 1
ATOM 796 C C . PRO A 1 95 ? 5.025 -9.261 -21.349 1.00 96.12 95 PRO A C 1
ATOM 798 O O . PRO A 1 95 ? 4.386 -9.986 -22.111 1.00 96.12 95 PRO A O 1
ATOM 801 N N . GLN A 1 96 ? 5.309 -9.640 -20.097 1.00 95.81 96 GLN A N 1
ATOM 802 C CA . GLN A 1 96 ? 5.076 -10.980 -19.550 1.00 95.81 96 GLN A CA 1
ATOM 803 C C . GLN A 1 96 ? 3.787 -11.103 -18.722 1.00 95.81 96 GLN A C 1
ATOM 805 O O . GLN A 1 96 ? 3.618 -12.103 -18.033 1.00 95.81 96 GLN A O 1
ATOM 810 N N . GLN A 1 97 ? 2.856 -10.144 -18.811 1.00 92.75 97 GLN A N 1
ATOM 811 C CA . GLN A 1 97 ? 1.575 -10.184 -18.074 1.00 92.75 97 GLN A CA 1
ATOM 812 C C . GLN A 1 97 ? 0.790 -11.488 -18.289 1.00 92.75 97 GLN A C 1
ATOM 814 O O . GLN A 1 97 ? 0.114 -11.978 -17.396 1.00 92.75 97 GLN A O 1
ATOM 819 N N . HIS A 1 98 ? 0.924 -12.087 -19.473 1.00 92.88 98 HIS A N 1
ATOM 820 C CA . HIS A 1 98 ? 0.280 -13.349 -19.832 1.00 92.88 98 HIS A CA 1
ATOM 821 C C . HIS A 1 98 ? 0.895 -14.598 -19.161 1.00 92.88 98 HIS A C 1
ATOM 823 O O . HIS A 1 98 ? 0.341 -15.685 -19.298 1.00 92.88 98 HIS A O 1
ATOM 829 N N . GLN A 1 99 ? 2.041 -14.471 -18.481 1.00 94.81 99 GLN A N 1
ATOM 830 C CA . GLN A 1 99 ? 2.768 -15.572 -17.825 1.00 94.81 99 GLN A CA 1
ATOM 831 C C . GLN A 1 99 ? 2.820 -15.435 -16.299 1.00 94.81 99 GLN A C 1
ATOM 833 O O . GLN A 1 99 ? 3.220 -16.378 -15.619 1.00 94.81 99 GLN A O 1
ATOM 838 N N . GLY A 1 100 ? 2.462 -14.275 -15.749 1.00 94.81 100 GLY A N 1
ATOM 839 C CA . GLY A 1 100 ? 2.505 -14.041 -14.311 1.00 94.81 100 GLY A CA 1
ATOM 840 C C . GLY A 1 100 ? 2.527 -12.565 -13.935 1.00 94.81 100 GLY A C 1
ATOM 841 O O . GLY A 1 100 ? 2.416 -11.678 -14.782 1.00 94.81 100 GLY A O 1
ATOM 842 N N . VAL A 1 101 ? 2.699 -12.329 -12.635 1.00 96.81 101 VAL A N 1
ATOM 843 C CA . VAL A 1 101 ? 2.659 -11.007 -12.000 1.00 96.81 101 VAL A CA 1
ATOM 844 C C . VAL A 1 101 ? 4.049 -10.650 -11.480 1.00 96.81 101 VAL A C 1
ATOM 846 O O . VAL A 1 101 ? 4.774 -11.498 -10.962 1.00 96.81 101 VAL A O 1
ATOM 849 N N . VAL A 1 102 ? 4.436 -9.385 -11.618 1.00 96.38 102 VAL A N 1
ATOM 850 C CA . VAL A 1 102 ? 5.655 -8.842 -11.015 1.00 96.38 102 VAL A CA 1
ATOM 851 C C . VAL A 1 102 ? 5.349 -8.433 -9.574 1.00 96.38 102 VAL A C 1
ATOM 853 O O . VAL A 1 102 ? 4.606 -7.475 -9.335 1.00 96.38 102 VAL A O 1
ATOM 856 N N . HIS A 1 103 ? 5.946 -9.145 -8.615 1.00 96.31 103 HIS A N 1
ATOM 857 C CA . HIS A 1 103 ? 5.713 -8.937 -7.178 1.00 96.31 103 HIS A CA 1
ATOM 858 C C . HIS A 1 103 ? 6.658 -7.926 -6.518 1.00 96.31 103 HIS A C 1
ATOM 860 O O . HIS A 1 103 ? 6.319 -7.364 -5.477 1.00 96.31 103 HIS A O 1
ATOM 866 N N . SER A 1 104 ? 7.824 -7.664 -7.110 1.00 95.19 104 SER A N 1
ATOM 867 C CA . SER A 1 104 ? 8.769 -6.644 -6.645 1.00 95.19 104 SER A CA 1
ATOM 868 C C . SER A 1 104 ? 9.748 -6.237 -7.748 1.00 95.19 104 SER A C 1
ATOM 870 O O . SER A 1 104 ? 9.831 -6.877 -8.796 1.00 95.19 104 SER A O 1
ATOM 872 N N . SER A 1 105 ? 10.534 -5.192 -7.481 1.00 92.62 105 SER A N 1
ATOM 873 C CA . SER A 1 105 ? 11.765 -4.905 -8.231 1.00 92.62 105 SER A CA 1
ATOM 874 C C . SER A 1 105 ? 12.961 -5.688 -7.654 1.00 92.62 105 SER A C 1
ATOM 876 O O . SER A 1 105 ? 12.790 -6.539 -6.777 1.00 92.62 105 SER A O 1
ATOM 878 N N . ASN A 1 106 ? 14.170 -5.411 -8.146 1.00 93.75 106 ASN A N 1
ATOM 879 C CA . ASN A 1 106 ? 15.442 -5.964 -7.667 1.00 93.75 106 ASN A CA 1
ATOM 880 C C . ASN A 1 106 ? 16.165 -5.070 -6.629 1.00 93.75 106 ASN A C 1
ATOM 882 O O . ASN A 1 106 ? 15.715 -3.962 -6.332 1.00 93.75 106 ASN A O 1
ATOM 886 N N . LEU A 1 107 ? 17.290 -5.591 -6.112 1.00 84.1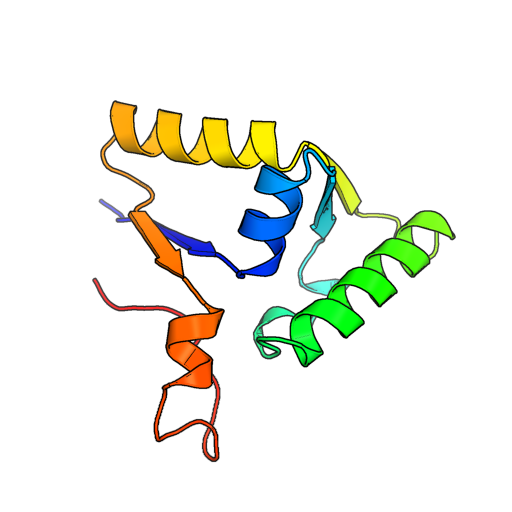9 107 LEU A N 1
ATOM 887 C CA . LEU A 1 107 ? 18.278 -4.924 -5.246 1.00 84.19 107 LEU A CA 1
ATOM 888 C C . LEU A 1 107 ? 19.248 -4.043 -6.042 1.00 84.19 107 LEU A C 1
ATOM 890 O O . LEU A 1 107 ? 19.605 -4.467 -7.169 1.00 84.19 107 LEU A O 1
#

Secondary structure (DSSP, 8-state):
----EEEE-HHHHHHHHTT-EEEEE-TTTSTTTTT--HHHHHHHHHHHHHHHHTTS--SEEEEEHHHHHHHHHHHHHHHS-SEEEEHHHHHHT-TTTTT--------

Sequence (107 aa):
DMNTANWVPDLLIERMREDRDWTLFSPSDVPDLHDLYGNEFRERYEHYEALAEQGKITLCKKISAKQLWRKMLTVLFETGHPWITFKDPCNLRSPQQHQGVVHSSNL

pLDDT: mean 96.99, std 2.96, range [74.88, 98.81]